Protein AF-A0A924SXF2-F1 (afdb_monomer_lite)

Sequence (143 aa):
MLSDTEIEDRSFCINLARDFYPLWINENKQLDKKNHEKAVRLSLQKEAFLKLRNSIEQEFFSDEENWPLNIYAPYIRQIGVLEKDIKISQKVAKVICIELRNNLNSEENYRNAINRIQPLFTSKDMKEFFLIVSREFYHFWAG

Radius of gyration: 25.74 Å; chains: 1; bounding box: 75×26×66 Å

pLDDT: mean 89.51, std 6.7, range [53.31, 96.31]

Structure (mmCIF, N/CA/C/O backbone):
data_AF-A0A924SXF2-F1
#
_entry.id   AF-A0A924SXF2-F1
#
loop_
_atom_site.group_PDB
_atom_site.id
_atom_site.type_symbol
_atom_site.label_atom_id
_atom_site.label_alt_id
_atom_site.label_comp_id
_atom_site.label_asym_id
_atom_site.label_entity_id
_atom_site.label_seq_id
_atom_site.pdbx_PDB_ins_code
_atom_site.Cartn_x
_atom_site.Cartn_y
_atom_site.Cartn_z
_atom_site.occupancy
_atom_site.B_iso_or_equiv
_atom_site.auth_seq_id
_atom_site.auth_comp_id
_atom_site.auth_asym_id
_atom_site.auth_atom_id
_atom_site.pdbx_PDB_model_num
ATOM 1 N N . MET A 1 1 ? -53.451 -2.117 36.440 1.00 53.31 1 MET A N 1
ATOM 2 C CA . MET A 1 1 ? -52.635 -2.372 37.642 1.00 53.31 1 MET A CA 1
ATOM 3 C C . MET A 1 1 ? -51.591 -3.373 37.184 1.00 53.31 1 MET A C 1
ATOM 5 O O . MET A 1 1 ? -52.002 -4.435 36.739 1.00 53.31 1 MET A O 1
ATOM 9 N N . LEU A 1 2 ? -50.319 -2.977 37.076 1.00 55.50 2 LEU A N 1
ATOM 10 C CA . LEU A 1 2 ? -49.252 -3.910 36.681 1.00 55.50 2 LEU A CA 1
ATOM 11 C C . LEU A 1 2 ? -49.119 -4.964 37.783 1.00 55.50 2 LEU A C 1
ATOM 13 O O . LEU A 1 2 ? -49.280 -4.622 38.955 1.00 55.50 2 LEU A O 1
ATOM 17 N N . SER A 1 3 ? -48.896 -6.218 37.407 1.00 71.81 3 SER A N 1
ATOM 18 C CA . SER A 1 3 ? -48.641 -7.288 38.374 1.00 71.81 3 SER A CA 1
ATOM 19 C C . SER A 1 3 ? -47.318 -7.025 39.103 1.00 71.81 3 SER A C 1
ATOM 21 O O . SER A 1 3 ? -46.396 -6.461 38.515 1.00 71.81 3 SER A O 1
ATOM 23 N N . ASP A 1 4 ? -47.202 -7.416 40.374 1.00 73.25 4 ASP A N 1
ATOM 24 C CA . ASP A 1 4 ? -45.981 -7.180 41.167 1.00 73.25 4 ASP A CA 1
ATOM 25 C C . ASP A 1 4 ? -44.726 -7.780 40.501 1.00 73.25 4 ASP A C 1
ATOM 27 O O . ASP A 1 4 ? -43.655 -7.174 40.518 1.00 73.25 4 ASP A O 1
ATOM 31 N N . THR A 1 5 ? -44.895 -8.893 39.784 1.00 72.31 5 THR A N 1
ATOM 32 C CA . THR A 1 5 ? -43.885 -9.518 38.916 1.00 72.31 5 THR A CA 1
ATOM 33 C C . THR A 1 5 ? -43.370 -8.596 37.806 1.00 72.31 5 THR A C 1
ATOM 35 O O . THR A 1 5 ? -42.168 -8.521 37.577 1.00 72.31 5 THR A O 1
ATOM 38 N N . GLU A 1 6 ? -44.239 -7.825 37.145 1.00 75.44 6 GLU A N 1
ATOM 39 C CA . GLU A 1 6 ? -43.817 -6.878 36.099 1.00 75.44 6 GLU A CA 1
ATOM 40 C C . GLU A 1 6 ? -43.063 -5.671 36.681 1.00 75.44 6 GLU A C 1
ATOM 42 O O . GLU A 1 6 ? -42.231 -5.059 36.004 1.00 75.44 6 GLU A O 1
ATOM 47 N N . ILE A 1 7 ? -43.350 -5.304 37.934 1.00 78.62 7 ILE A N 1
ATOM 48 C CA . ILE A 1 7 ? -42.679 -4.204 38.639 1.00 78.62 7 ILE A CA 1
ATOM 49 C C . ILE A 1 7 ? -41.267 -4.627 39.073 1.00 78.62 7 ILE A C 1
ATOM 51 O O . ILE A 1 7 ? -40.322 -3.839 38.927 1.00 78.62 7 ILE A O 1
ATOM 55 N N . GLU A 1 8 ? -41.105 -5.860 39.558 1.00 81.19 8 GLU A N 1
ATOM 56 C CA . GLU A 1 8 ? -39.801 -6.441 39.894 1.00 81.19 8 GLU A CA 1
ATOM 57 C C . GLU A 1 8 ? -38.919 -6.628 38.656 1.00 81.19 8 GLU A C 1
ATOM 59 O O . GLU A 1 8 ? -37.789 -6.132 38.645 1.00 81.19 8 GLU A O 1
ATOM 64 N N . ASP A 1 9 ? -39.445 -7.220 37.579 1.00 83.00 9 ASP A N 1
ATOM 65 C CA . ASP A 1 9 ? -38.705 -7.415 36.323 1.00 83.00 9 ASP A CA 1
ATOM 66 C C . ASP A 1 9 ? -38.235 -6.082 35.727 1.00 83.00 9 ASP A C 1
ATOM 68 O O . ASP A 1 9 ? -37.088 -5.929 35.290 1.00 83.00 9 ASP A O 1
ATOM 72 N N . ARG A 1 10 ? -39.098 -5.061 35.762 1.00 84.81 10 ARG A N 1
ATOM 73 C CA . ARG A 1 10 ? -38.738 -3.710 35.320 1.00 84.81 10 ARG A CA 1
ATOM 74 C C . ARG A 1 10 ? -37.617 -3.117 36.170 1.00 84.81 10 ARG A C 1
ATOM 76 O O . ARG A 1 10 ? -36.709 -2.488 35.626 1.00 84.81 10 ARG A O 1
ATOM 83 N N . SER A 1 11 ? -37.677 -3.293 37.487 1.00 89.56 11 SER A N 1
ATOM 84 C CA . SER A 1 11 ? -36.668 -2.767 38.412 1.00 89.56 11 SER A CA 1
ATOM 85 C C . SER A 1 11 ? -35.322 -3.470 38.228 1.00 89.56 11 SER A C 1
ATOM 87 O O . SER A 1 11 ? -34.286 -2.804 38.182 1.00 89.56 11 SER A O 1
ATOM 89 N N . PHE A 1 12 ? -35.336 -4.789 38.023 1.00 92.06 12 PHE A N 1
ATOM 90 C CA . PHE A 1 12 ? -34.156 -5.578 37.683 1.00 92.06 12 PHE A CA 1
ATOM 91 C C . PHE A 1 12 ? -33.500 -5.089 36.384 1.00 92.06 12 PHE A C 1
ATOM 93 O O . PHE A 1 12 ? -32.315 -4.757 36.382 1.00 92.06 12 PHE A O 1
ATOM 100 N N . CYS A 1 13 ? -34.272 -4.950 35.302 1.00 90.25 13 CYS A N 1
ATOM 101 C CA . CYS A 1 13 ? -33.764 -4.472 34.013 1.00 90.25 13 CYS A CA 1
ATOM 102 C C . CYS A 1 13 ? -33.160 -3.059 34.094 1.00 90.25 13 CYS A C 1
ATOM 104 O O . CYS A 1 13 ? -32.129 -2.791 33.475 1.00 90.25 13 CYS A O 1
ATOM 106 N N . ILE A 1 14 ? -33.770 -2.150 34.865 1.00 92.00 14 ILE A N 1
ATOM 107 C CA . ILE A 1 14 ? -33.249 -0.786 35.060 1.00 92.00 14 ILE A CA 1
ATOM 108 C C . ILE A 1 14 ? -31.913 -0.806 35.809 1.00 92.00 14 ILE A C 1
ATOM 110 O O . ILE A 1 14 ? -30.994 -0.076 35.429 1.00 92.00 14 ILE A O 1
ATOM 114 N N . ASN A 1 15 ? -31.794 -1.624 36.856 1.00 93.88 15 ASN A N 1
ATOM 115 C CA . ASN A 1 15 ? -30.554 -1.743 37.623 1.00 93.88 15 ASN A CA 1
ATOM 116 C C . ASN A 1 15 ? -29.446 -2.382 36.781 1.00 93.88 15 ASN A C 1
ATOM 118 O O . ASN A 1 15 ? -28.354 -1.830 36.695 1.00 93.88 15 ASN A O 1
ATOM 122 N N . LEU A 1 16 ? -29.766 -3.445 36.039 1.00 92.50 16 LEU A N 1
ATOM 123 C CA . LEU A 1 16 ? -28.836 -4.079 35.108 1.00 92.50 16 LEU A CA 1
ATOM 124 C C . LEU A 1 16 ? -28.313 -3.089 34.054 1.00 92.50 16 LEU A C 1
ATOM 126 O O . LEU A 1 16 ? -27.112 -3.028 33.797 1.00 92.50 16 LEU A O 1
ATOM 130 N N . ALA A 1 17 ? -29.195 -2.275 33.465 1.00 90.94 17 ALA A N 1
ATOM 131 C CA . ALA A 1 17 ? -28.795 -1.254 32.499 1.00 90.94 17 ALA A CA 1
ATOM 132 C C . ALA A 1 17 ? -27.910 -0.167 33.133 1.00 90.94 17 ALA A C 1
ATOM 134 O O . ALA A 1 17 ? -26.945 0.279 32.510 1.00 90.94 17 ALA A O 1
ATOM 135 N N . ARG A 1 18 ? -28.213 0.250 34.369 1.00 92.94 18 ARG A N 1
ATOM 136 C CA . ARG A 1 18 ? -27.402 1.221 35.121 1.00 92.94 18 ARG A CA 1
ATOM 137 C C . ARG A 1 18 ? -26.004 0.705 35.428 1.00 92.94 18 ARG A C 1
ATOM 139 O O . ARG A 1 18 ? -25.060 1.478 35.295 1.00 92.94 18 ARG A O 1
ATOM 146 N N . ASP A 1 19 ? -25.879 -0.565 35.788 1.00 93.44 19 ASP A N 1
ATOM 147 C CA . ASP A 1 19 ? -24.594 -1.181 36.122 1.00 93.44 19 ASP A CA 1
ATOM 148 C C . ASP A 1 19 ? -23.758 -1.455 34.863 1.00 93.44 19 ASP A C 1
ATOM 150 O O . ASP A 1 19 ? -22.538 -1.286 34.863 1.00 93.44 19 ASP A O 1
ATOM 154 N N . PHE A 1 20 ? -24.413 -1.811 33.754 1.00 93.12 20 PHE A N 1
ATOM 155 C CA . PHE A 1 20 ? -23.748 -2.088 32.481 1.00 93.12 20 PHE A CA 1
ATOM 156 C C . PHE A 1 20 ? -23.301 -0.820 31.735 1.00 93.12 20 PHE A C 1
ATOM 158 O O . PHE A 1 20 ? -22.233 -0.800 31.117 1.00 93.12 20 PHE A O 1
ATOM 165 N N . TYR A 1 21 ? -24.092 0.256 31.781 1.00 92.56 21 TYR A N 1
ATOM 166 C CA . TYR A 1 21 ? -23.849 1.467 30.990 1.00 92.56 21 TYR A CA 1
ATOM 167 C C . TYR A 1 21 ? -22.442 2.086 31.180 1.00 92.56 21 TYR A C 1
ATOM 169 O O . TYR A 1 21 ? -21.818 2.425 30.170 1.00 92.56 21 TYR A O 1
ATOM 177 N N . PRO A 1 22 ? -21.881 2.199 32.405 1.00 92.81 22 PRO A N 1
ATOM 178 C CA . PRO A 1 22 ? -20.513 2.675 32.627 1.00 92.81 22 PRO A CA 1
ATOM 179 C C . PRO A 1 22 ? -19.426 1.825 31.953 1.00 92.81 22 PRO A C 1
ATOM 181 O O . PRO A 1 22 ? -18.428 2.375 31.480 1.00 92.81 22 PRO A O 1
ATOM 184 N N . LEU A 1 23 ? -19.608 0.502 31.885 1.00 93.00 23 LEU A N 1
ATOM 185 C CA . LEU A 1 23 ? -18.672 -0.398 31.205 1.00 93.00 23 LEU A CA 1
ATOM 186 C C . LEU A 1 23 ? -18.731 -0.166 29.694 1.00 93.00 23 LEU A C 1
ATOM 188 O O . LEU A 1 23 ? -17.708 0.121 29.070 1.00 93.00 23 LEU A O 1
ATOM 192 N N . TRP A 1 24 ? -19.944 -0.161 29.138 1.00 92.62 24 TRP A N 1
ATOM 193 C CA . TRP A 1 24 ? -20.172 0.084 27.717 1.00 92.62 24 TRP A CA 1
ATOM 194 C C . TRP A 1 24 ? -19.628 1.446 27.264 1.00 92.62 24 TRP A C 1
ATOM 196 O O . TRP A 1 24 ? -18.917 1.530 26.261 1.00 92.62 24 TRP A O 1
ATOM 206 N N . ILE A 1 25 ? -19.892 2.529 28.005 1.00 92.62 25 ILE A N 1
ATOM 207 C CA . ILE A 1 25 ? -19.401 3.862 27.623 1.00 92.62 25 ILE A CA 1
ATOM 208 C C . ILE A 1 25 ? -17.872 3.953 27.706 1.00 92.62 25 ILE A C 1
ATOM 210 O O . ILE A 1 25 ? -17.254 4.635 26.888 1.00 92.62 25 ILE A O 1
ATOM 214 N N . ASN A 1 26 ? -17.244 3.283 28.676 1.00 91.44 26 ASN A N 1
ATOM 215 C CA . ASN A 1 26 ? -15.791 3.296 28.816 1.00 91.44 26 ASN A CA 1
ATOM 216 C C . ASN A 1 26 ? -15.111 2.550 27.660 1.00 91.44 26 ASN A C 1
ATOM 218 O O . ASN A 1 26 ? -14.148 3.060 27.087 1.00 91.44 26 ASN A O 1
ATOM 222 N N . GLU A 1 27 ? -15.634 1.386 27.275 1.00 88.62 27 GLU A N 1
ATOM 223 C CA . GLU A 1 27 ? -15.135 0.627 26.125 1.00 88.62 27 GLU A CA 1
ATOM 224 C C . GLU A 1 27 ? -15.273 1.413 24.818 1.00 88.62 27 GLU A C 1
ATOM 226 O O . GLU A 1 27 ? -14.302 1.531 24.067 1.00 88.62 27 GLU A O 1
ATOM 231 N N . ASN A 1 28 ? -16.432 2.036 24.578 1.00 89.50 28 ASN A N 1
ATOM 232 C CA . ASN A 1 28 ? -16.642 2.856 23.383 1.00 89.50 28 ASN A CA 1
ATOM 233 C C . ASN A 1 28 ? -15.715 4.078 23.353 1.00 89.50 28 ASN A C 1
ATOM 235 O O . ASN A 1 28 ? -15.088 4.337 22.332 1.00 89.50 28 ASN A O 1
ATOM 239 N N . LYS A 1 29 ? -15.515 4.772 24.482 1.00 91.69 29 LYS A N 1
ATOM 240 C CA . LYS A 1 29 ? -14.549 5.885 24.566 1.00 91.69 29 LYS A CA 1
ATOM 241 C C . LYS A 1 29 ? -13.117 5.446 24.254 1.00 91.69 29 LYS A C 1
ATOM 243 O O . LYS A 1 29 ? -12.361 6.203 23.642 1.00 91.69 29 LYS A O 1
ATOM 248 N N . GLN A 1 30 ? -12.718 4.250 24.687 1.00 88.31 30 GLN A N 1
ATOM 249 C CA . GLN A 1 30 ? -11.403 3.698 24.358 1.00 88.31 30 GLN A CA 1
ATOM 250 C C . GLN A 1 30 ? -11.291 3.345 22.872 1.00 88.31 30 GLN A C 1
ATOM 252 O O . GLN A 1 30 ? -10.255 3.621 22.262 1.00 88.31 30 GLN A O 1
ATOM 257 N N . LEU A 1 31 ? -12.341 2.771 22.280 1.00 87.50 31 LEU A N 1
ATOM 258 C CA . LEU A 1 31 ? -12.412 2.533 20.838 1.00 87.50 31 LEU A CA 1
ATOM 259 C C . LEU A 1 31 ? -12.321 3.841 20.049 1.00 87.50 31 LEU A C 1
ATOM 261 O O . LEU A 1 31 ? -11.530 3.924 19.113 1.00 87.50 31 LEU A O 1
ATOM 265 N N . ASP A 1 32 ? -13.061 4.870 20.455 1.00 90.19 32 ASP A N 1
ATOM 266 C CA . ASP A 1 32 ? -13.059 6.183 19.809 1.00 90.19 32 ASP A CA 1
ATOM 267 C C . ASP A 1 32 ? -11.677 6.830 19.860 1.00 90.19 32 ASP A C 1
ATOM 269 O O . ASP A 1 32 ? -11.182 7.306 18.837 1.00 90.19 32 ASP A O 1
ATOM 273 N N . LYS A 1 33 ? -11.000 6.778 21.016 1.00 91.06 33 LYS A N 1
ATOM 274 C CA . LYS A 1 33 ? -9.607 7.232 21.137 1.00 91.06 33 LYS A CA 1
ATOM 275 C C . LYS A 1 33 ? -8.682 6.487 20.177 1.00 91.06 33 LYS A C 1
ATOM 277 O O . LYS A 1 33 ? -7.974 7.130 19.407 1.00 91.06 33 LYS A O 1
ATOM 282 N N . LYS A 1 34 ? -8.729 5.151 20.160 1.00 89.81 34 LYS A N 1
ATOM 283 C CA . LYS A 1 34 ? -7.909 4.331 19.248 1.00 89.81 34 LYS A CA 1
ATOM 284 C C . LYS A 1 34 ? -8.197 4.643 17.777 1.00 89.81 34 LYS A C 1
ATOM 286 O O . LYS A 1 34 ? -7.274 4.718 16.966 1.00 89.81 34 LYS A O 1
ATOM 291 N N . ASN A 1 35 ? -9.465 4.840 17.422 1.00 89.50 35 ASN A N 1
ATOM 292 C CA . ASN A 1 35 ? -9.887 5.205 16.071 1.00 89.50 35 ASN A CA 1
ATOM 293 C C . ASN A 1 35 ? -9.369 6.590 15.676 1.00 89.50 35 ASN A C 1
ATOM 295 O O . ASN A 1 35 ? -8.865 6.757 14.565 1.00 89.50 35 ASN A O 1
ATOM 299 N N . HIS A 1 36 ? -9.436 7.559 16.589 1.00 88.94 36 HIS A N 1
ATOM 300 C CA . HIS A 1 36 ? -8.913 8.901 16.375 1.00 88.94 36 HIS A CA 1
ATOM 301 C C . HIS A 1 36 ? -7.390 8.893 16.197 1.00 88.94 36 HIS A C 1
ATOM 303 O O . HIS A 1 36 ? -6.887 9.422 15.209 1.00 88.94 36 HIS A O 1
ATOM 309 N N . GLU A 1 37 ? -6.654 8.215 17.079 1.00 90.25 37 GLU A N 1
ATOM 310 C CA . GLU A 1 37 ? -5.198 8.050 16.968 1.00 90.25 37 GLU A CA 1
ATOM 311 C C . GLU A 1 37 ? -4.803 7.382 15.645 1.00 90.25 37 GLU A C 1
ATOM 313 O O . GLU A 1 37 ? -3.883 7.831 14.958 1.00 90.25 37 GLU A O 1
ATOM 318 N N . LYS A 1 38 ? -5.537 6.340 15.235 1.00 88.38 38 LYS A N 1
ATOM 319 C CA . LYS A 1 38 ? -5.336 5.678 13.941 1.00 88.38 38 LYS A CA 1
ATOM 320 C C . LYS A 1 38 ? -5.593 6.627 12.769 1.00 88.38 38 LYS A C 1
ATOM 322 O O . LYS A 1 38 ? -4.830 6.601 11.803 1.00 88.38 38 LYS A O 1
ATOM 327 N N . ALA A 1 39 ? -6.638 7.451 12.837 1.00 86.44 39 ALA A N 1
ATOM 328 C CA . ALA A 1 39 ? -6.961 8.428 11.801 1.00 86.44 39 ALA A CA 1
ATOM 329 C C . ALA A 1 39 ? -5.871 9.504 11.676 1.00 86.44 39 ALA A C 1
ATOM 331 O O . ALA A 1 39 ? -5.421 9.775 10.563 1.00 86.44 39 ALA A O 1
ATOM 332 N N . VAL A 1 40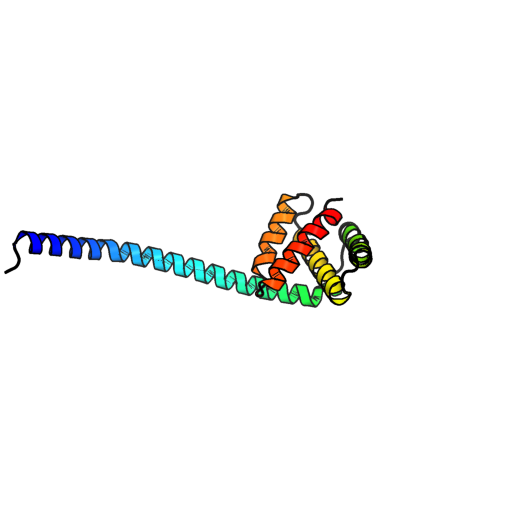 ? -5.391 10.038 12.804 1.00 91.06 40 VAL A N 1
ATOM 333 C CA . VAL A 1 40 ? -4.282 11.007 12.851 1.00 91.06 40 VAL A CA 1
ATOM 334 C C . VAL A 1 40 ? -2.990 10.389 12.316 1.00 91.06 40 VAL A C 1
ATOM 336 O O . VAL A 1 40 ? -2.284 10.994 11.512 1.00 91.06 40 VAL A O 1
ATOM 339 N N . ARG A 1 41 ? -2.678 9.143 12.689 1.00 88.94 41 ARG A N 1
ATOM 340 C CA . ARG A 1 41 ? -1.501 8.451 12.147 1.00 88.94 41 ARG A CA 1
ATOM 341 C C . ARG A 1 41 ? -1.599 8.289 10.632 1.00 88.94 41 ARG A C 1
ATOM 343 O O . ARG A 1 41 ? -0.621 8.524 9.926 1.00 88.94 41 ARG A O 1
ATOM 350 N N . LEU A 1 42 ? -2.770 7.904 10.127 1.00 88.69 42 LEU A N 1
ATOM 351 C CA . LEU A 1 42 ? -2.993 7.730 8.695 1.00 88.69 42 LEU A CA 1
ATOM 352 C C . LEU A 1 42 ? -2.890 9.059 7.934 1.00 88.69 42 LEU A C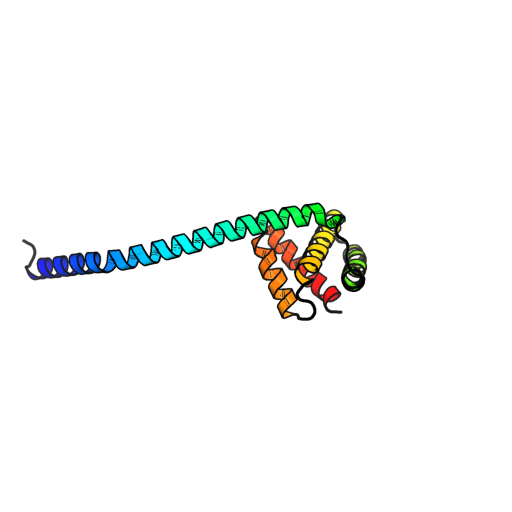 1
ATOM 354 O O . LEU A 1 42 ? -2.350 9.067 6.831 1.00 88.69 42 LEU A O 1
ATOM 358 N N . SER A 1 43 ? -3.376 10.173 8.491 1.00 88.44 43 SER A N 1
ATOM 359 C CA . SER A 1 43 ? -3.248 11.485 7.844 1.00 88.44 43 SER A CA 1
ATOM 360 C C . SER A 1 43 ? -1.787 11.919 7.738 1.00 88.44 43 SER A C 1
ATOM 362 O O . SER A 1 43 ? -1.354 12.297 6.653 1.00 88.44 43 SER A O 1
ATOM 364 N N . LEU A 1 44 ? -0.999 11.750 8.804 1.00 90.12 44 LEU A N 1
ATOM 365 C CA . LEU A 1 44 ? 0.443 12.029 8.785 1.00 90.12 44 LEU A CA 1
ATOM 366 C C . LEU A 1 44 ? 1.182 11.157 7.757 1.00 90.12 44 LEU A C 1
ATOM 368 O O . LEU A 1 44 ? 2.008 11.652 6.991 1.00 90.12 44 LEU A O 1
ATOM 372 N N . GLN A 1 45 ? 0.852 9.863 7.691 1.00 90.12 45 GLN A N 1
ATOM 373 C CA . GLN A 1 45 ? 1.419 8.953 6.690 1.00 90.12 45 GLN A CA 1
ATOM 374 C C . GLN A 1 45 ? 1.043 9.363 5.262 1.00 90.12 45 GLN A C 1
ATOM 376 O O . GLN A 1 45 ? 1.886 9.313 4.370 1.00 90.12 45 GLN A O 1
ATOM 381 N N . LYS A 1 46 ? -0.199 9.809 5.035 1.00 90.56 46 LYS A N 1
ATOM 382 C CA . LYS A 1 46 ? -0.637 10.322 3.730 1.00 90.56 46 LYS A CA 1
ATOM 383 C C . LYS A 1 46 ? 0.123 11.578 3.328 1.00 90.56 46 LYS A C 1
ATOM 385 O O . LYS A 1 46 ? 0.528 11.684 2.176 1.00 90.56 46 LYS A O 1
ATOM 390 N N . GLU A 1 47 ? 0.340 12.511 4.247 1.00 90.12 47 GLU A N 1
ATOM 391 C CA . GLU A 1 47 ? 1.124 13.717 3.969 1.00 90.12 47 GLU A CA 1
ATOM 392 C C . GLU A 1 47 ? 2.570 13.383 3.597 1.00 90.12 47 GLU A C 1
ATOM 394 O O . GLU A 1 47 ? 3.079 13.891 2.597 1.00 90.12 47 GLU A O 1
ATOM 399 N N . ALA A 1 48 ? 3.219 12.494 4.356 1.00 89.81 48 ALA A N 1
ATOM 400 C CA . ALA A 1 48 ? 4.567 12.022 4.048 1.00 89.81 48 ALA A CA 1
ATOM 401 C C . ALA A 1 48 ? 4.625 11.329 2.676 1.00 89.81 48 ALA A C 1
ATOM 403 O O . ALA A 1 48 ? 5.492 11.636 1.860 1.00 89.81 48 ALA A O 1
ATOM 404 N N . PHE A 1 49 ? 3.650 10.466 2.381 1.00 91.12 49 PHE A N 1
ATOM 405 C CA . PHE A 1 49 ? 3.531 9.788 1.094 1.00 91.12 49 PHE A CA 1
ATOM 406 C C . PHE A 1 49 ? 3.325 10.753 -0.077 1.00 91.12 49 PHE A C 1
ATOM 408 O O . PHE A 1 49 ? 3.933 10.580 -1.129 1.00 91.12 49 PHE A O 1
ATOM 415 N N . LEU A 1 50 ? 2.495 11.787 0.082 1.00 90.69 50 LEU A N 1
ATOM 416 C CA . LEU A 1 50 ? 2.295 12.801 -0.955 1.00 90.69 50 LEU A CA 1
ATOM 417 C C . LEU A 1 50 ? 3.576 13.598 -1.218 1.00 90.69 50 LEU A C 1
ATOM 419 O O . LEU A 1 50 ? 3.898 13.852 -2.378 1.00 90.69 50 LEU A O 1
ATOM 423 N N . LYS A 1 51 ? 4.324 13.952 -0.165 1.00 91.25 51 LYS A N 1
ATOM 424 C CA . LY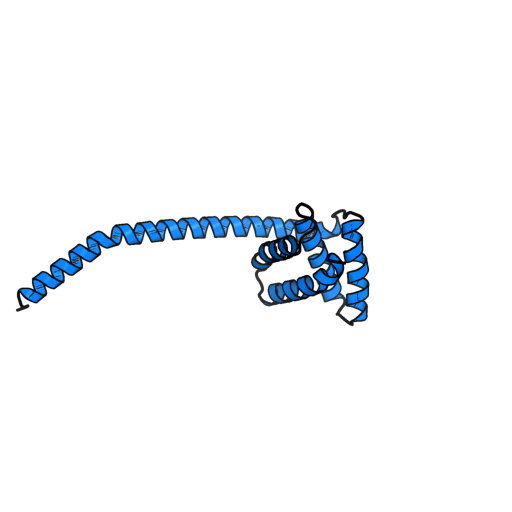S A 1 51 ? 5.634 14.605 -0.304 1.00 91.25 51 LYS A CA 1
ATOM 425 C C . LYS A 1 51 ? 6.605 13.715 -1.076 1.00 91.25 51 LYS A C 1
ATOM 427 O O . LYS A 1 51 ? 7.138 14.166 -2.085 1.00 91.25 51 LYS A O 1
ATOM 432 N N . LEU A 1 52 ? 6.736 12.451 -0.669 1.00 90.12 52 LEU A N 1
ATOM 433 C CA . LEU A 1 52 ? 7.585 11.466 -1.341 1.00 90.12 52 LEU A CA 1
ATOM 434 C C . LEU A 1 52 ? 7.202 11.293 -2.813 1.00 90.12 52 LEU A C 1
ATOM 436 O O . LEU A 1 52 ? 8.044 11.351 -3.701 1.00 90.12 52 LEU A O 1
ATOM 440 N N . ARG A 1 53 ? 5.909 11.126 -3.099 1.00 87.88 53 ARG A N 1
ATOM 441 C CA . ARG A 1 53 ? 5.404 10.966 -4.467 1.00 87.88 53 ARG A CA 1
ATOM 442 C C . ARG A 1 53 ? 5.732 12.169 -5.355 1.00 87.88 53 ARG A C 1
ATOM 444 O O . ARG A 1 53 ? 5.915 11.994 -6.559 1.00 87.88 53 ARG A O 1
ATOM 451 N N . ASN A 1 54 ? 5.777 13.373 -4.788 1.00 89.75 54 ASN A N 1
ATOM 452 C CA . ASN A 1 54 ? 6.102 14.591 -5.525 1.00 89.75 54 ASN A CA 1
ATOM 453 C C . ASN A 1 54 ? 7.613 14.748 -5.755 1.00 89.75 54 ASN A C 1
ATOM 455 O O . ASN A 1 54 ? 7.996 15.258 -6.805 1.00 89.75 54 ASN A O 1
ATOM 459 N N . SER A 1 55 ? 8.457 14.289 -4.824 1.00 91.94 55 SER A N 1
ATOM 460 C CA . SER A 1 55 ? 9.922 14.317 -4.961 1.00 91.94 55 SER A CA 1
ATOM 461 C C . SER A 1 55 ? 10.512 13.080 -5.645 1.00 91.94 55 SER A C 1
ATOM 463 O O . SER A 1 55 ? 11.700 13.075 -5.942 1.00 91.94 55 SER A O 1
ATOM 465 N N . ILE A 1 56 ? 9.702 12.062 -5.959 1.00 91.62 56 ILE A N 1
ATOM 466 C CA . ILE A 1 56 ? 10.154 10.734 -6.416 1.00 91.62 56 ILE A CA 1
ATOM 467 C C . ILE A 1 56 ? 11.068 10.738 -7.652 1.00 91.62 56 ILE A C 1
ATOM 469 O O . ILE A 1 56 ? 11.846 9.812 -7.858 1.00 91.62 56 ILE A O 1
ATOM 473 N N . GLU A 1 57 ? 10.971 11.761 -8.501 1.00 87.75 57 GLU A N 1
ATOM 474 C CA . GLU A 1 57 ? 11.819 11.890 -9.693 1.00 87.75 57 GLU A CA 1
ATOM 475 C C . GLU A 1 57 ? 13.226 12.411 -9.378 1.00 87.75 57 GLU A C 1
ATOM 477 O O . GLU A 1 57 ? 14.126 12.253 -10.194 1.00 87.75 57 GLU A O 1
ATOM 482 N N . GLN A 1 58 ? 13.410 13.034 -8.214 1.00 89.62 58 GLN A N 1
ATOM 483 C CA . GLN A 1 58 ? 14.680 13.589 -7.739 1.00 89.62 58 GLN A CA 1
ATOM 484 C C . GLN A 1 58 ? 15.422 12.622 -6.805 1.00 89.62 58 GLN A C 1
ATOM 486 O O . GLN A 1 58 ? 16.551 12.897 -6.409 1.00 89.62 58 GLN A O 1
ATOM 491 N N . GLU A 1 59 ? 14.787 11.508 -6.441 1.00 90.75 59 GLU A N 1
ATOM 492 C CA . GLU A 1 59 ? 15.368 10.490 -5.573 1.00 90.75 59 GLU A CA 1
ATOM 493 C C . GLU A 1 59 ? 16.467 9.709 -6.299 1.00 90.75 59 GLU A C 1
ATOM 495 O O . GLU A 1 59 ? 16.323 9.320 -7.461 1.00 90.75 59 GLU A O 1
ATOM 500 N N . PHE A 1 60 ? 17.561 9.443 -5.587 1.00 89.81 60 PHE A N 1
ATOM 501 C CA . PHE A 1 60 ? 18.646 8.595 -6.072 1.00 89.81 60 PHE A CA 1
ATOM 502 C C . PHE A 1 60 ? 18.352 7.143 -5.727 1.00 89.81 60 PHE A C 1
ATOM 504 O O . PHE A 1 60 ? 17.998 6.856 -4.585 1.00 89.81 60 PHE A O 1
ATOM 511 N N . PHE A 1 61 ? 18.517 6.242 -6.691 1.00 90.75 61 PHE A N 1
ATOM 512 C CA . PHE A 1 61 ? 18.327 4.801 -6.529 1.00 90.75 61 PHE A CA 1
ATOM 513 C C . PHE A 1 61 ? 19.668 4.082 -6.664 1.00 90.75 61 PHE A C 1
ATOM 515 O O . PHE A 1 61 ? 20.501 4.501 -7.472 1.00 90.75 61 PHE A O 1
ATOM 522 N N . SER A 1 62 ? 19.882 3.027 -5.876 1.00 90.50 62 SER A N 1
ATOM 523 C CA . SER A 1 62 ? 21.075 2.179 -6.003 1.00 90.50 62 SER A CA 1
ATOM 524 C C . SER A 1 62 ? 21.038 1.355 -7.296 1.00 90.50 62 SER A C 1
ATOM 526 O O . SER A 1 62 ? 20.002 1.260 -7.955 1.00 90.50 62 SER A O 1
ATOM 528 N N . ASP A 1 63 ? 22.153 0.726 -7.668 1.00 88.75 63 ASP A N 1
ATOM 529 C CA . ASP A 1 63 ? 22.198 -0.147 -8.850 1.00 88.75 63 ASP A CA 1
ATOM 530 C C . ASP A 1 63 ? 21.224 -1.333 -8.731 1.00 88.75 63 ASP A C 1
ATOM 532 O O . ASP A 1 63 ? 20.532 -1.666 -9.694 1.00 88.75 63 ASP A O 1
ATOM 536 N N . GLU A 1 64 ? 21.100 -1.906 -7.528 1.00 87.38 64 GLU A N 1
ATOM 537 C CA . GLU A 1 64 ? 20.155 -2.987 -7.208 1.00 87.38 64 GLU A CA 1
ATOM 538 C C . GLU A 1 64 ? 18.694 -2.546 -7.377 1.00 87.38 64 GLU A C 1
ATOM 540 O O . GLU A 1 64 ? 17.870 -3.305 -7.878 1.00 87.38 64 GLU A O 1
ATOM 545 N N . GLU A 1 65 ? 18.365 -1.306 -7.003 1.00 90.44 65 GLU A N 1
ATOM 546 C CA . GLU A 1 65 ? 17.022 -0.740 -7.182 1.00 90.44 65 GLU A CA 1
ATOM 547 C C . GLU A 1 65 ? 16.748 -0.341 -8.635 1.00 90.44 65 GLU A C 1
ATOM 549 O O . GLU A 1 65 ? 15.625 -0.476 -9.124 1.00 90.44 65 GLU A O 1
ATOM 554 N N . ASN A 1 66 ? 17.766 0.155 -9.339 1.00 91.38 66 ASN A N 1
ATOM 555 C CA . ASN A 1 66 ? 17.645 0.572 -10.730 1.00 91.38 66 ASN A CA 1
ATOM 556 C C . ASN A 1 66 ? 17.458 -0.614 -11.673 1.00 91.38 66 ASN A C 1
ATOM 558 O O . ASN A 1 66 ? 16.780 -0.465 -12.688 1.00 91.38 66 ASN A O 1
ATOM 562 N N . TRP A 1 67 ? 18.019 -1.783 -11.358 1.00 91.38 67 TRP A N 1
ATOM 563 C CA . TRP A 1 67 ? 17.881 -2.977 -12.191 1.00 91.38 67 TRP A CA 1
ATOM 564 C C . TRP A 1 67 ? 16.413 -3.344 -12.503 1.00 91.38 67 TRP A C 1
ATOM 566 O O . TRP A 1 67 ? 16.048 -3.316 -13.684 1.00 91.38 67 TRP A O 1
ATOM 576 N N . PRO A 1 68 ? 15.524 -3.586 -11.514 1.00 92.75 68 PRO A N 1
ATOM 577 C CA . PRO A 1 68 ? 14.126 -3.903 -11.796 1.00 92.75 68 PRO A CA 1
ATOM 578 C C . PRO A 1 68 ? 13.376 -2.719 -12.423 1.00 92.75 68 PRO A C 1
ATOM 580 O O . PRO A 1 68 ? 12.538 -2.916 -13.304 1.00 92.75 68 PRO A O 1
ATOM 583 N N . LEU A 1 69 ? 13.691 -1.477 -12.033 1.00 92.94 69 LEU A N 1
ATOM 584 C CA . LEU A 1 69 ? 13.057 -0.272 -12.586 1.00 92.94 69 LEU A CA 1
ATOM 585 C C . LEU A 1 69 ? 13.351 -0.088 -14.084 1.00 92.94 69 LEU A C 1
ATOM 587 O O . LEU A 1 69 ? 12.457 0.280 -14.854 1.00 92.94 69 LEU A O 1
ATOM 591 N N . ASN A 1 70 ? 14.586 -0.369 -14.502 1.00 92.75 70 ASN A N 1
ATOM 592 C CA . ASN A 1 70 ? 15.043 -0.206 -15.879 1.00 92.75 70 ASN A CA 1
ATOM 593 C C . ASN A 1 70 ? 14.507 -1.290 -16.819 1.00 92.75 70 ASN A C 1
ATOM 595 O O . ASN A 1 70 ? 14.344 -1.018 -18.007 1.00 92.75 70 ASN A O 1
ATOM 599 N N . ILE A 1 71 ? 14.203 -2.488 -16.312 1.00 93.44 71 ILE A N 1
ATOM 600 C CA . ILE A 1 71 ? 13.615 -3.580 -17.107 1.00 93.44 71 ILE A CA 1
ATOM 601 C C . ILE A 1 71 ? 12.092 -3.435 -17.193 1.00 93.44 71 ILE A C 1
ATOM 603 O O . ILE A 1 71 ? 11.493 -3.676 -18.244 1.00 93.44 71 ILE A O 1
ATOM 607 N N . TYR A 1 72 ? 11.465 -2.983 -16.107 1.00 94.00 72 TYR A N 1
ATOM 608 C CA . TYR A 1 72 ? 10.017 -2.855 -16.021 1.00 94.00 72 TYR A CA 1
ATOM 609 C C . TYR A 1 72 ? 9.439 -1.879 -17.056 1.00 94.00 72 TYR A C 1
ATOM 611 O O . TYR A 1 72 ? 8.454 -2.180 -17.727 1.00 94.00 72 TYR A O 1
ATOM 619 N N . ALA A 1 73 ? 10.067 -0.714 -17.240 1.00 88.44 73 ALA A N 1
ATOM 620 C CA . ALA A 1 73 ? 9.546 0.327 -18.126 1.00 88.44 73 ALA A CA 1
ATOM 621 C C . ALA A 1 73 ? 9.504 -0.056 -19.628 1.00 88.44 73 ALA A C 1
ATOM 623 O O . ALA A 1 73 ? 8.486 0.197 -20.280 1.00 88.44 73 ALA A O 1
ATOM 624 N N . PRO A 1 74 ? 10.553 -0.668 -20.210 1.00 91.00 74 PRO A N 1
ATOM 625 C CA . PRO A 1 74 ? 10.483 -1.248 -21.549 1.00 91.00 74 PRO A CA 1
ATOM 626 C C . PRO A 1 74 ? 9.406 -2.328 -21.686 1.00 91.00 74 PRO A C 1
ATOM 628 O O . PRO A 1 74 ? 8.690 -2.335 -22.686 1.00 91.00 74 PRO A O 1
ATOM 631 N N . TYR A 1 75 ? 9.256 -3.194 -20.679 1.00 92.56 75 TYR A N 1
ATOM 632 C CA . TYR A 1 75 ? 8.262 -4.267 -20.693 1.00 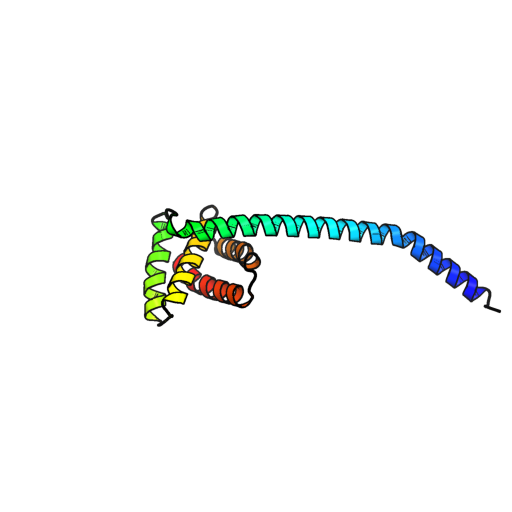92.56 75 TYR A CA 1
ATOM 633 C C . TYR A 1 75 ? 6.831 -3.722 -20.790 1.00 92.56 75 TYR A C 1
ATOM 635 O O . TYR A 1 75 ? 6.092 -4.087 -21.706 1.00 92.56 75 TYR A O 1
ATOM 643 N N . ILE A 1 76 ? 6.457 -2.776 -19.921 1.00 91.38 76 ILE A N 1
ATOM 644 C CA . ILE A 1 76 ? 5.102 -2.195 -19.935 1.00 91.38 76 ILE A CA 1
ATOM 645 C C . ILE A 1 76 ? 4.803 -1.424 -21.227 1.00 91.38 76 ILE A C 1
ATOM 647 O O . ILE A 1 76 ? 3.658 -1.356 -21.674 1.00 91.38 76 ILE A O 1
ATOM 651 N N . ARG A 1 77 ? 5.838 -0.882 -21.877 1.00 90.81 77 ARG A N 1
ATOM 652 C CA . ARG A 1 77 ? 5.707 -0.268 -23.201 1.00 90.81 77 ARG A CA 1
ATOM 653 C C . ARG A 1 77 ? 5.455 -1.312 -24.289 1.00 90.81 77 ARG A C 1
ATOM 655 O O . ARG A 1 77 ? 4.641 -1.072 -25.176 1.00 90.81 77 ARG A O 1
ATOM 662 N N . GLN A 1 78 ? 6.121 -2.463 -24.223 1.00 91.31 78 GLN A N 1
ATOM 663 C CA . GLN A 1 78 ? 5.971 -3.541 -25.202 1.00 91.31 78 GLN A CA 1
ATOM 664 C C . GLN A 1 78 ? 4.569 -4.162 -25.181 1.00 91.31 78 GLN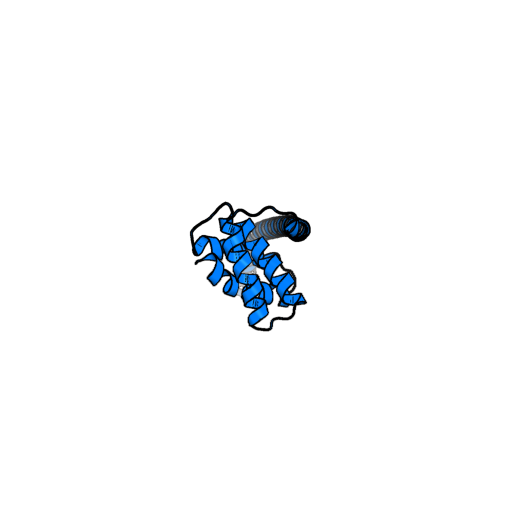 A C 1
ATOM 666 O O . GLN A 1 78 ? 4.022 -4.464 -26.239 1.00 91.31 78 GLN A O 1
ATOM 671 N N . ILE A 1 79 ? 3.965 -4.312 -24.001 1.00 89.19 79 ILE A N 1
ATOM 672 C CA . ILE A 1 79 ? 2.603 -4.854 -23.852 1.00 89.19 79 ILE A CA 1
ATOM 673 C C . ILE A 1 79 ? 1.499 -3.854 -24.257 1.00 89.19 79 ILE A C 1
ATOM 675 O O . ILE A 1 79 ? 0.316 -4.171 -24.161 1.00 89.19 79 ILE A O 1
ATOM 679 N N . GLY A 1 80 ? 1.865 -2.654 -24.725 1.00 87.50 80 GLY A N 1
ATOM 680 C CA . GLY A 1 80 ? 0.929 -1.681 -25.292 1.00 87.50 80 GLY A CA 1
ATOM 681 C C . GLY A 1 80 ? 0.186 -0.818 -24.269 1.00 87.50 80 GLY A C 1
ATOM 682 O O . GLY A 1 80 ? -0.873 -0.277 -24.590 1.00 87.50 80 GLY A O 1
ATOM 683 N N . VAL A 1 81 ? 0.711 -0.664 -23.047 1.00 87.88 81 VAL A N 1
ATOM 684 C CA . VAL A 1 81 ? 0.132 0.250 -22.047 1.00 87.88 81 VAL A CA 1
ATOM 685 C C . VAL A 1 81 ? 0.253 1.700 -22.530 1.00 87.88 81 VAL A C 1
ATOM 687 O O . VAL A 1 81 ? 1.236 2.096 -23.157 1.00 87.88 81 VAL A O 1
ATOM 690 N N . LEU A 1 82 ? -0.754 2.522 -22.228 1.00 87.81 82 LEU A N 1
ATOM 691 C CA . LEU A 1 82 ? -0.749 3.942 -22.576 1.00 87.81 82 LEU A CA 1
ATOM 692 C C . LEU A 1 82 ? 0.396 4.676 -21.864 1.00 87.81 82 LEU A C 1
ATOM 694 O O . LEU A 1 82 ? 0.617 4.492 -20.671 1.00 87.81 82 LEU A O 1
ATOM 698 N N . GLU A 1 83 ? 1.058 5.605 -22.554 1.00 86.88 83 GLU A N 1
ATOM 699 C CA . GLU A 1 83 ? 2.210 6.352 -22.013 1.00 86.88 83 GLU A CA 1
ATOM 700 C C . GLU A 1 83 ? 1.898 7.088 -20.692 1.00 86.88 83 GLU A C 1
ATOM 702 O O . GLU A 1 83 ? 2.750 7.200 -19.809 1.00 86.88 83 GLU A O 1
ATOM 707 N N . LYS A 1 84 ? 0.655 7.559 -20.515 1.00 87.69 84 LYS A N 1
ATOM 708 C CA . LYS A 1 84 ? 0.203 8.160 -19.249 1.00 87.69 84 LYS A CA 1
ATOM 709 C C . LYS A 1 84 ? 0.259 7.161 -18.084 1.00 87.69 84 LYS A C 1
ATOM 711 O O . LYS A 1 84 ? 0.662 7.537 -16.988 1.00 87.69 84 LYS A O 1
ATOM 716 N N . ASP A 1 85 ? -0.104 5.908 -18.337 1.00 88.62 85 ASP A N 1
ATOM 717 C CA . ASP A 1 85 ? -0.209 4.856 -17.332 1.00 88.62 85 ASP A CA 1
ATOM 718 C C . ASP A 1 85 ? 1.179 4.264 -17.067 1.00 88.62 85 ASP A C 1
ATOM 720 O O . ASP A 1 85 ? 1.515 4.029 -15.913 1.00 88.62 85 ASP A O 1
ATOM 724 N N . ILE A 1 86 ? 2.045 4.189 -18.088 1.00 91.31 86 ILE A N 1
ATOM 725 C CA . ILE A 1 86 ? 3.476 3.857 -17.952 1.00 91.31 86 ILE A CA 1
ATOM 726 C C . ILE A 1 86 ? 4.156 4.770 -16.927 1.00 91.31 86 ILE A C 1
ATOM 728 O O . ILE A 1 86 ? 4.802 4.289 -15.995 1.00 91.31 86 ILE A O 1
ATOM 732 N N . LYS A 1 87 ? 3.968 6.090 -17.043 1.00 90.94 87 LYS A N 1
ATOM 733 C CA . LYS A 1 87 ? 4.561 7.059 -16.104 1.00 90.94 87 LYS A CA 1
ATOM 734 C C . LYS A 1 87 ? 4.048 6.882 -14.677 1.00 90.94 87 LYS A C 1
ATOM 736 O O . LYS A 1 87 ? 4.805 7.050 -13.721 1.00 90.94 87 LYS A O 1
ATOM 741 N N . ILE A 1 88 ? 2.765 6.560 -14.508 1.00 91.06 88 ILE A N 1
ATOM 742 C CA . ILE A 1 88 ? 2.191 6.306 -13.179 1.00 91.06 88 ILE A CA 1
ATOM 743 C C . ILE A 1 88 ? 2.749 4.992 -12.619 1.00 91.06 88 ILE A C 1
ATOM 745 O O . ILE A 1 88 ? 3.155 4.965 -11.458 1.00 91.06 88 ILE A O 1
ATOM 749 N N . SER A 1 89 ? 2.848 3.945 -13.439 1.00 93.38 89 SER A N 1
ATOM 750 C CA . SER A 1 89 ? 3.429 2.653 -13.070 1.00 93.38 89 SER A CA 1
ATOM 751 C C . SER A 1 89 ? 4.884 2.779 -12.628 1.00 93.38 89 SER A C 1
ATOM 753 O O . SER A 1 89 ? 5.250 2.246 -11.584 1.00 93.38 89 SER A O 1
ATOM 755 N N . GLN A 1 90 ? 5.702 3.546 -13.354 1.00 93.31 90 GLN A N 1
ATOM 756 C CA . GLN A 1 90 ? 7.087 3.830 -12.966 1.00 93.31 90 GLN A CA 1
ATOM 757 C C . GLN A 1 90 ? 7.168 4.543 -11.613 1.00 93.31 90 GLN A C 1
ATOM 759 O O . GLN A 1 90 ? 7.974 4.170 -10.764 1.00 93.31 90 GLN A O 1
ATOM 764 N N . LYS A 1 91 ? 6.310 5.542 -11.373 1.00 93.38 91 LYS A N 1
ATOM 765 C CA . LYS A 1 91 ? 6.254 6.236 -10.077 1.00 93.38 91 LYS A CA 1
ATOM 766 C C . LYS A 1 91 ? 5.866 5.299 -8.940 1.00 93.38 91 LYS A C 1
ATOM 768 O O . LYS A 1 91 ? 6.449 5.381 -7.865 1.00 93.38 91 LYS A O 1
ATOM 773 N N . VAL A 1 92 ? 4.898 4.413 -9.167 1.00 94.31 92 VAL A N 1
ATOM 774 C CA . VAL A 1 92 ? 4.503 3.400 -8.180 1.00 94.31 92 VAL A CA 1
ATOM 775 C C . VAL A 1 92 ? 5.662 2.447 -7.887 1.00 94.31 92 VAL A C 1
ATOM 777 O O . VAL A 1 92 ? 5.966 2.227 -6.718 1.00 94.31 92 VAL A O 1
ATOM 780 N N . ALA A 1 93 ? 6.342 1.940 -8.915 1.00 95.19 93 ALA A N 1
ATOM 781 C CA . ALA A 1 93 ? 7.496 1.058 -8.755 1.00 95.19 93 ALA A CA 1
ATOM 782 C C . ALA A 1 93 ? 8.619 1.725 -7.940 1.00 95.19 93 ALA A C 1
ATOM 784 O O . ALA A 1 93 ? 9.109 1.148 -6.973 1.00 95.19 93 ALA A O 1
ATOM 785 N N . LYS A 1 94 ? 8.944 2.990 -8.244 1.00 95.19 94 LYS A N 1
ATOM 786 C CA . LYS A 1 94 ? 9.914 3.788 -7.476 1.00 95.19 94 LYS A CA 1
ATOM 787 C C . LYS A 1 94 ? 9.527 3.932 -6.001 1.00 95.19 94 LYS A C 1
ATOM 789 O O . LYS A 1 94 ? 10.366 3.752 -5.125 1.00 95.19 94 LYS A O 1
ATOM 794 N N . VAL A 1 95 ? 8.258 4.233 -5.713 1.00 94.44 95 VAL A N 1
ATOM 795 C CA . VAL A 1 95 ? 7.753 4.316 -4.330 1.00 94.44 95 VAL A CA 1
ATOM 796 C C . VAL A 1 95 ? 7.917 2.980 -3.603 1.00 94.44 95 VAL A C 1
ATOM 798 O O . VAL A 1 95 ? 8.321 2.969 -2.443 1.00 94.44 95 VAL A O 1
ATOM 801 N N . ILE A 1 96 ? 7.626 1.861 -4.274 1.00 94.00 96 ILE A N 1
ATOM 802 C CA . ILE A 1 96 ? 7.798 0.520 -3.704 1.00 94.00 96 ILE A CA 1
ATOM 803 C C . ILE A 1 96 ? 9.273 0.266 -3.364 1.00 94.00 96 ILE A C 1
ATOM 805 O O . ILE A 1 96 ? 9.552 -0.183 -2.256 1.00 94.00 96 ILE A O 1
ATOM 809 N N . CYS A 1 97 ? 10.213 0.609 -4.254 1.00 93.38 97 CYS A N 1
ATOM 810 C CA . CYS A 1 97 ? 11.651 0.497 -3.976 1.00 93.38 97 CYS A CA 1
ATOM 811 C C . CYS A 1 97 ? 12.053 1.285 -2.721 1.00 93.38 97 CYS A C 1
ATOM 813 O O . CYS A 1 97 ? 12.672 0.723 -1.821 1.00 93.38 97 CYS A O 1
ATOM 815 N N . ILE A 1 98 ? 11.618 2.546 -2.599 1.00 92.62 98 ILE A N 1
ATOM 816 C CA . ILE A 1 98 ? 11.936 3.379 -1.428 1.00 92.62 98 ILE A CA 1
ATOM 817 C C . ILE A 1 98 ? 11.407 2.766 -0.130 1.00 92.62 98 ILE A C 1
ATOM 819 O O . ILE A 1 98 ? 12.125 2.722 0.867 1.00 92.62 98 ILE A O 1
ATOM 823 N N . GLU A 1 99 ? 10.178 2.252 -0.137 1.00 90.88 99 GLU A N 1
ATOM 824 C CA . GLU A 1 99 ? 9.586 1.598 1.037 1.00 90.88 99 GLU A CA 1
ATOM 825 C C . GLU A 1 99 ? 10.269 0.275 1.420 1.00 90.88 99 GLU A C 1
ATOM 827 O O . GLU A 1 99 ? 10.126 -0.199 2.553 1.00 90.88 99 GLU A O 1
ATOM 832 N N . LEU A 1 100 ? 11.029 -0.317 0.496 1.00 91.19 100 LEU A N 1
ATOM 833 C CA . LEU A 1 100 ? 11.771 -1.558 0.701 1.00 91.19 100 LEU A CA 1
ATOM 834 C C . LEU A 1 100 ? 13.247 -1.351 1.057 1.00 91.19 100 LEU A C 1
ATOM 836 O O . LEU A 1 100 ? 13.852 -2.295 1.560 1.00 91.19 100 LEU A O 1
ATOM 840 N N . ARG A 1 101 ? 13.806 -0.140 0.909 1.00 88.00 101 ARG A N 1
ATOM 841 C CA . ARG A 1 101 ? 15.224 0.181 1.196 1.00 88.00 101 ARG A CA 1
ATOM 842 C C . ARG A 1 101 ? 15.748 -0.360 2.518 1.00 88.00 101 ARG A C 1
ATOM 844 O O . ARG A 1 101 ? 16.875 -0.828 2.599 1.00 88.00 101 ARG A O 1
ATOM 851 N N . ASN A 1 102 ? 14.922 -0.292 3.558 1.00 77.69 102 ASN A N 1
ATOM 852 C CA . ASN A 1 102 ? 15.315 -0.686 4.910 1.00 77.69 102 ASN A CA 1
ATOM 853 C C . ASN A 1 102 ? 15.021 -2.161 5.231 1.00 77.69 102 ASN A C 1
ATOM 855 O O . ASN A 1 102 ? 15.351 -2.614 6.320 1.00 77.69 102 ASN A O 1
ATOM 859 N N . ASN A 1 103 ? 14.361 -2.896 4.331 1.00 75.00 103 ASN A N 1
ATOM 860 C CA . ASN A 1 103 ? 13.897 -4.270 4.550 1.00 75.00 103 ASN A CA 1
ATOM 861 C C . ASN A 1 103 ? 14.025 -5.099 3.264 1.00 75.00 103 ASN A C 1
ATOM 863 O O . ASN A 1 103 ? 13.049 -5.674 2.769 1.00 75.00 103 ASN A O 1
ATOM 867 N N . LEU A 1 104 ? 15.232 -5.138 2.708 1.00 68.19 104 LEU A N 1
ATOM 868 C CA . LEU A 1 104 ? 15.523 -5.907 1.504 1.00 68.19 104 LEU A CA 1
ATOM 869 C C . LEU A 1 104 ? 15.382 -7.416 1.792 1.00 68.19 104 LEU A C 1
ATOM 871 O O . LEU A 1 104 ? 15.627 -7.871 2.909 1.00 68.19 104 LEU A O 1
ATOM 875 N N . ASN A 1 105 ? 15.001 -8.188 0.771 1.00 68.69 105 ASN A N 1
ATOM 876 C CA . ASN A 1 105 ? 15.155 -9.653 0.717 1.00 68.69 105 ASN A CA 1
ATOM 877 C C . ASN A 1 105 ? 14.097 -10.526 1.423 1.00 68.69 105 ASN A C 1
ATOM 879 O O . ASN A 1 105 ? 14.431 -11.541 2.029 1.00 68.69 105 ASN A O 1
ATOM 883 N N . SER A 1 106 ? 12.806 -10.194 1.307 1.00 85.50 106 SER A N 1
ATOM 884 C CA . SER A 1 106 ? 11.732 -11.171 1.564 1.00 85.50 106 SER A CA 1
ATOM 885 C C . SER A 1 106 ? 10.438 -10.820 0.825 1.00 85.50 106 SER A C 1
ATOM 887 O O . SER A 1 106 ? 10.044 -9.653 0.776 1.00 85.50 106 SER A O 1
ATOM 889 N N . GLU A 1 107 ? 9.731 -11.833 0.316 1.00 90.25 107 GLU A N 1
ATOM 890 C CA . GLU A 1 107 ? 8.354 -11.698 -0.186 1.00 90.25 107 GLU A CA 1
ATOM 891 C C . GLU A 1 107 ? 7.431 -11.087 0.880 1.00 90.25 107 GLU A C 1
ATOM 893 O O . GLU A 1 107 ? 6.563 -10.262 0.582 1.00 90.25 107 GLU A O 1
ATOM 898 N N . GLU A 1 108 ? 7.653 -11.432 2.149 1.00 92.00 108 GLU A N 1
ATOM 899 C CA . GLU A 1 108 ? 6.888 -10.872 3.256 1.00 92.00 108 GLU A CA 1
ATOM 900 C C . GLU A 1 108 ? 7.111 -9.361 3.384 1.00 92.00 108 GLU A C 1
ATOM 902 O O . GLU A 1 108 ? 6.151 -8.611 3.573 1.00 92.00 108 GLU A O 1
ATOM 907 N N . ASN A 1 109 ? 8.351 -8.896 3.215 1.00 91.62 109 ASN A N 1
ATOM 908 C CA . ASN A 1 109 ? 8.676 -7.471 3.263 1.00 91.62 109 ASN A CA 1
ATOM 909 C C . ASN A 1 109 ? 8.020 -6.716 2.108 1.00 91.62 109 ASN A C 1
ATOM 911 O O . ASN A 1 109 ? 7.452 -5.644 2.335 1.00 91.62 109 ASN A O 1
ATOM 915 N N . TYR A 1 110 ? 8.016 -7.313 0.912 1.00 94.19 110 TYR A N 1
ATOM 916 C CA . TYR A 1 110 ? 7.292 -6.791 -0.243 1.00 94.19 110 TYR A CA 1
ATOM 917 C C . TYR A 1 110 ? 5.804 -6.625 0.070 1.00 94.19 110 TYR A C 1
ATOM 919 O O . TYR A 1 110 ? 5.265 -5.518 0.019 1.00 94.19 110 TYR A O 1
ATOM 927 N N . ARG A 1 111 ? 5.141 -7.705 0.500 1.00 94.25 111 ARG A N 1
ATOM 928 C CA . ARG A 1 111 ? 3.717 -7.691 0.862 1.00 94.25 111 ARG A CA 1
ATOM 929 C C . ARG A 1 111 ? 3.415 -6.671 1.959 1.00 94.25 111 ARG A C 1
ATOM 931 O O . ARG A 1 111 ? 2.419 -5.952 1.879 1.00 94.25 111 ARG A O 1
ATOM 938 N N . ASN A 1 112 ? 4.279 -6.571 2.965 1.00 93.31 112 ASN A N 1
ATOM 939 C CA . ASN A 1 112 ? 4.135 -5.611 4.052 1.00 93.31 112 ASN A CA 1
ATOM 940 C C . ASN A 1 112 ? 4.264 -4.163 3.560 1.00 93.31 112 ASN A C 1
ATOM 942 O O . ASN A 1 112 ? 3.499 -3.312 4.014 1.00 93.31 112 ASN A O 1
ATOM 946 N N . ALA A 1 113 ? 5.164 -3.874 2.616 1.00 93.69 113 ALA A N 1
ATOM 947 C CA . ALA A 1 113 ? 5.250 -2.560 1.981 1.00 93.69 113 ALA A CA 1
ATOM 948 C C . ALA A 1 113 ? 3.960 -2.221 1.219 1.00 93.69 113 ALA A C 1
ATOM 950 O O . ALA A 1 113 ? 3.375 -1.162 1.448 1.00 93.69 113 ALA A O 1
ATOM 951 N N . ILE A 1 114 ? 3.439 -3.146 0.406 1.00 95.56 114 ILE A N 1
ATOM 952 C CA . ILE A 1 114 ? 2.179 -2.937 -0.327 1.00 95.56 114 ILE A CA 1
ATOM 953 C C . ILE A 1 114 ? 1.014 -2.669 0.635 1.00 95.56 114 ILE A C 1
ATOM 955 O O . ILE A 1 114 ? 0.269 -1.706 0.444 1.00 95.56 114 ILE A O 1
ATOM 959 N N . ASN A 1 115 ? 0.904 -3.443 1.719 1.00 93.88 115 ASN A N 1
ATOM 960 C CA . ASN A 1 115 ? -0.127 -3.261 2.746 1.00 93.88 115 ASN A CA 1
ATOM 961 C C . ASN A 1 115 ? -0.028 -1.908 3.472 1.00 93.88 115 ASN A C 1
ATOM 963 O O . ASN A 1 115 ? -1.050 -1.370 3.902 1.00 93.88 115 ASN A O 1
ATOM 967 N N . ARG A 1 116 ? 1.179 -1.340 3.616 1.00 91.62 116 ARG A N 1
ATOM 968 C CA . ARG A 1 116 ? 1.379 0.005 4.183 1.00 91.62 116 ARG A CA 1
ATOM 969 C C . ARG A 1 116 ? 0.969 1.108 3.209 1.00 91.62 116 ARG A C 1
ATOM 971 O O . ARG A 1 116 ? 0.344 2.076 3.635 1.00 91.62 116 ARG A O 1
ATOM 978 N N . ILE A 1 117 ? 1.289 0.958 1.923 1.00 93.62 117 ILE A N 1
ATOM 979 C CA . ILE A 1 117 ? 1.053 1.987 0.899 1.00 93.62 117 ILE A CA 1
ATOM 980 C C . ILE A 1 117 ? -0.417 2.008 0.443 1.00 93.62 117 ILE A C 1
ATOM 982 O O . ILE A 1 117 ? -1.008 3.076 0.286 1.00 93.62 117 ILE A O 1
ATOM 986 N N . GLN A 1 118 ? -1.049 0.844 0.263 1.00 94.19 118 GLN A N 1
ATOM 987 C CA . GLN A 1 118 ? -2.426 0.714 -0.232 1.00 94.19 118 GLN A CA 1
ATOM 988 C C . GLN A 1 118 ? -3.464 1.625 0.472 1.00 94.19 118 GLN A C 1
ATOM 990 O O . GLN A 1 118 ? -4.252 2.275 -0.229 1.00 94.19 118 GLN A O 1
ATOM 995 N N . PRO A 1 119 ? -3.521 1.727 1.819 1.00 92.19 119 PRO A N 1
ATOM 996 C CA . PRO A 1 119 ? -4.498 2.584 2.499 1.00 92.19 119 PRO A CA 1
ATOM 997 C C . PRO A 1 119 ? -4.248 4.090 2.313 1.00 92.19 119 PRO A C 1
ATOM 999 O O . PRO A 1 119 ? -5.123 4.895 2.651 1.00 92.19 119 PRO A O 1
ATOM 1002 N N . LEU A 1 120 ? -3.089 4.489 1.780 1.00 91.81 120 LEU A N 1
ATOM 1003 C CA . LEU A 1 120 ? -2.731 5.894 1.567 1.00 91.81 120 LEU A CA 1
ATOM 1004 C C . LEU A 1 120 ? -3.435 6.487 0.343 1.00 91.81 120 LEU A C 1
ATOM 1006 O O . LEU A 1 120 ? -3.688 7.691 0.301 1.00 91.81 120 LEU A O 1
ATOM 1010 N N . PHE A 1 121 ? -3.848 5.651 -0.611 1.00 89.75 121 PHE A N 1
ATOM 1011 C CA . PHE A 1 121 ? -4.690 6.080 -1.722 1.00 89.75 121 PHE A CA 1
ATOM 1012 C C . PHE A 1 121 ? -6.130 6.337 -1.259 1.00 89.75 121 PHE A C 1
ATOM 1014 O O . PHE A 1 121 ? -6.701 5.580 -0.473 1.00 89.75 121 PHE A O 1
ATOM 1021 N N . THR A 1 122 ? -6.748 7.405 -1.764 1.00 86.56 122 THR A N 1
ATOM 1022 C CA . THR A 1 122 ? -8.145 7.748 -1.438 1.00 86.56 122 THR A CA 1
ATOM 1023 C C . THR A 1 122 ? -9.128 7.171 -2.460 1.00 86.56 122 THR A C 1
ATOM 1025 O O . THR A 1 122 ? -10.155 6.626 -2.069 1.00 86.56 122 THR A O 1
ATOM 1028 N N . SER A 1 123 ? -8.800 7.240 -3.756 1.00 91.62 123 SER A N 1
ATOM 1029 C CA . SER A 1 123 ? -9.642 6.704 -4.836 1.00 91.62 123 SER A CA 1
ATOM 1030 C C . SER A 1 123 ? -9.556 5.176 -4.914 1.00 91.62 123 SER A C 1
ATOM 1032 O O . SER A 1 123 ? -8.468 4.610 -4.795 1.00 91.62 123 SER A O 1
ATOM 1034 N N . LYS A 1 124 ? -10.704 4.523 -5.136 1.00 92.62 124 LYS A N 1
ATOM 1035 C CA . LYS A 1 124 ? -10.796 3.074 -5.354 1.00 92.62 124 LYS A CA 1
ATOM 1036 C C . LYS A 1 124 ? -10.021 2.657 -6.607 1.00 92.62 124 LYS A C 1
ATOM 1038 O O . LYS A 1 124 ? -9.175 1.775 -6.509 1.00 92.62 124 LYS A O 1
ATOM 1043 N N . ASP A 1 125 ? -10.209 3.367 -7.714 1.00 91.62 125 ASP A N 1
ATOM 1044 C CA . ASP A 1 125 ? -9.541 3.074 -8.987 1.00 91.62 125 ASP A CA 1
ATOM 1045 C C . ASP A 1 125 ? -8.016 3.158 -8.848 1.00 91.62 125 ASP A C 1
ATOM 1047 O O . ASP A 1 125 ? -7.283 2.302 -9.333 1.00 91.62 125 ASP A O 1
ATOM 1051 N N . MET A 1 126 ? -7.518 4.147 -8.094 1.00 90.31 126 MET A N 1
ATOM 1052 C CA . MET A 1 126 ? -6.080 4.284 -7.834 1.00 90.31 126 MET A CA 1
ATOM 1053 C C . MET A 1 126 ? -5.532 3.166 -6.944 1.00 90.31 126 MET A C 1
ATOM 1055 O O . MET A 1 126 ? -4.383 2.770 -7.121 1.00 90.31 126 MET A O 1
ATOM 1059 N N . LYS A 1 127 ? -6.326 2.651 -5.993 1.00 93.94 127 LYS A N 1
ATOM 1060 C CA . LYS A 1 127 ? -5.938 1.481 -5.186 1.00 93.94 127 LYS A CA 1
ATOM 1061 C C . LYS A 1 127 ? -5.839 0.233 -6.047 1.00 93.94 127 LYS A C 1
ATOM 1063 O O . LYS A 1 127 ? -4.881 -0.516 -5.906 1.00 93.94 127 LYS A O 1
ATOM 1068 N N . GLU A 1 128 ? -6.824 0.007 -6.907 1.00 94.31 128 GLU A N 1
ATOM 1069 C CA . GLU A 1 128 ? -6.843 -1.144 -7.811 1.00 94.31 128 GLU A CA 1
ATOM 1070 C C . GLU A 1 128 ? -5.675 -1.075 -8.795 1.00 94.31 128 GLU A C 1
ATOM 1072 O O . GLU A 1 128 ? -4.919 -2.037 -8.909 1.00 94.31 128 GLU A O 1
ATOM 1077 N N . PHE A 1 129 ? -5.447 0.093 -9.401 1.00 93.56 129 PHE A N 1
ATOM 1078 C CA . PHE A 1 129 ? -4.297 0.334 -10.269 1.00 93.56 129 PHE A CA 1
ATOM 1079 C C . PHE A 1 129 ? -2.967 0.094 -9.544 1.00 93.56 129 PHE A C 1
ATOM 1081 O O . PHE A 1 129 ? -2.105 -0.620 -10.050 1.00 93.56 129 PHE A O 1
ATOM 1088 N N . PHE A 1 130 ? -2.810 0.628 -8.328 1.00 95.56 130 PHE A N 1
ATOM 1089 C CA . PHE A 1 130 ? -1.629 0.383 -7.500 1.00 95.56 130 PHE A CA 1
ATOM 1090 C C . PHE A 1 130 ? -1.397 -1.113 -7.256 1.00 95.56 130 PHE A C 1
ATOM 1092 O O . PHE A 1 130 ? -0.269 -1.580 -7.393 1.00 95.56 130 PHE A O 1
ATOM 1099 N N . LEU A 1 131 ? -2.447 -1.873 -6.931 1.00 96.12 131 LEU A N 1
ATOM 1100 C CA . LEU A 1 131 ? -2.326 -3.312 -6.704 1.00 96.12 131 LEU A CA 1
ATOM 1101 C C . LEU A 1 131 ? -1.913 -4.066 -7.970 1.00 96.12 131 LEU A C 1
ATOM 1103 O O . LEU A 1 131 ? -1.055 -4.943 -7.884 1.00 96.12 131 LEU A O 1
ATOM 1107 N N . ILE A 1 132 ? -2.487 -3.718 -9.124 1.00 94.56 132 ILE A N 1
ATOM 1108 C CA . ILE A 1 132 ? -2.113 -4.303 -10.420 1.00 94.56 132 ILE A CA 1
ATOM 1109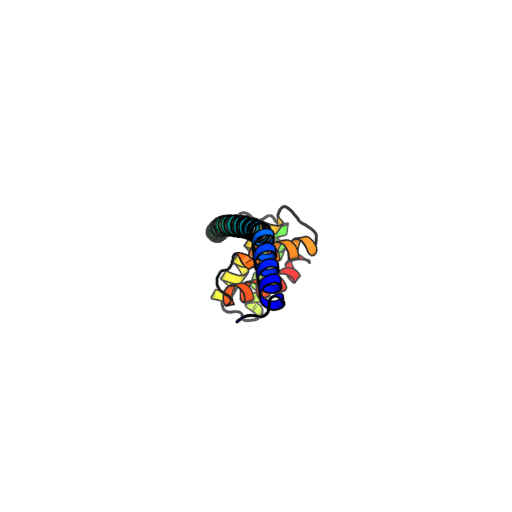 C C . ILE A 1 132 ? -0.625 -4.067 -10.681 1.00 94.56 132 ILE A C 1
ATOM 1111 O O . ILE A 1 132 ? 0.121 -5.027 -10.863 1.00 94.56 132 ILE A O 1
ATOM 1115 N N . VAL A 1 133 ? -0.183 -2.811 -10.590 1.00 95.38 133 VAL A N 1
ATOM 1116 C CA . VAL A 1 133 ? 1.220 -2.437 -10.803 1.00 95.38 133 VAL A CA 1
ATOM 1117 C C . VAL A 1 133 ? 2.142 -3.120 -9.799 1.00 95.38 133 VAL A C 1
ATOM 1119 O O . VAL A 1 133 ? 3.206 -3.588 -10.179 1.00 95.38 133 VAL A O 1
ATOM 1122 N N . SER A 1 134 ? 1.752 -3.217 -8.525 1.00 96.31 134 SER A N 1
ATOM 1123 C CA . SER A 1 134 ? 2.578 -3.885 -7.514 1.00 96.31 134 SER A CA 1
ATOM 1124 C C . SER A 1 134 ? 2.759 -5.378 -7.803 1.00 96.31 134 SER A C 1
ATOM 1126 O O . SER A 1 134 ? 3.858 -5.900 -7.683 1.00 96.31 134 SER A O 1
ATOM 1128 N N . ARG A 1 135 ? 1.708 -6.077 -8.247 1.00 95.38 135 ARG A N 1
ATOM 1129 C CA . ARG A 1 135 ? 1.814 -7.496 -8.615 1.00 95.38 135 ARG A CA 1
ATOM 1130 C C . ARG A 1 135 ? 2.686 -7.691 -9.843 1.00 95.38 135 ARG A C 1
ATOM 1132 O O . ARG A 1 135 ? 3.519 -8.584 -9.852 1.00 95.38 135 ARG A O 1
ATOM 1139 N N . GLU A 1 136 ? 2.511 -6.844 -10.851 1.00 94.38 136 GLU A N 1
ATOM 1140 C CA . GLU A 1 136 ? 3.323 -6.899 -12.062 1.00 94.38 136 GLU A CA 1
ATOM 1141 C C . GLU A 1 136 ? 4.798 -6.609 -11.753 1.00 94.38 136 GLU A C 1
ATOM 1143 O O . GLU A 1 136 ? 5.675 -7.390 -12.113 1.00 94.38 136 GLU A O 1
ATOM 1148 N N . PHE A 1 137 ? 5.071 -5.533 -11.010 1.00 95.81 137 PHE A N 1
ATOM 1149 C CA . PHE A 1 137 ? 6.424 -5.116 -10.650 1.00 95.81 137 PHE A CA 1
ATOM 1150 C C . PHE A 1 137 ? 7.148 -6.130 -9.753 1.00 95.81 137 PHE A C 1
ATOM 1152 O O . PHE A 1 137 ? 8.369 -6.250 -9.839 1.00 95.81 137 PHE A O 1
ATOM 1159 N N . TYR A 1 138 ? 6.424 -6.887 -8.921 1.00 95.06 138 TYR A N 1
ATOM 1160 C CA . TYR A 1 138 ? 7.007 -7.930 -8.073 1.00 95.06 138 TYR A CA 1
ATOM 1161 C C . TYR A 1 138 ? 7.847 -8.937 -8.869 1.00 95.06 138 TYR A C 1
ATOM 1163 O O . TYR A 1 138 ? 8.922 -9.307 -8.410 1.00 95.06 138 TYR A O 1
ATOM 1171 N N . HIS A 1 139 ? 7.414 -9.320 -10.075 1.00 93.38 139 HIS A N 1
ATOM 1172 C CA . HIS A 1 139 ? 8.163 -10.249 -10.927 1.00 93.38 139 HIS A CA 1
ATOM 1173 C C . HIS A 1 139 ? 9.542 -9.715 -11.325 1.00 93.38 139 HIS A C 1
ATOM 1175 O O . HIS A 1 139 ? 10.485 -10.485 -11.438 1.00 93.38 139 HIS A O 1
ATOM 1181 N N . PHE A 1 140 ? 9.670 -8.400 -11.498 1.00 93.44 140 PHE A N 1
ATOM 1182 C CA . PHE A 1 140 ? 10.946 -7.756 -11.812 1.00 93.44 140 PHE A CA 1
ATOM 1183 C C . PHE A 1 140 ? 11.789 -7.571 -10.558 1.00 93.44 140 PHE A C 1
ATOM 1185 O O . PHE A 1 140 ? 13.000 -7.725 -10.603 1.00 93.44 140 PHE A O 1
ATOM 1192 N N . TRP A 1 141 ? 11.155 -7.231 -9.437 1.00 92.44 141 TRP A N 1
ATOM 1193 C CA . TRP A 1 141 ? 11.849 -7.034 -8.170 1.00 92.44 141 TRP A CA 1
ATOM 1194 C C . TRP A 1 141 ? 12.413 -8.337 -7.587 1.00 92.44 141 TRP A C 1
ATOM 1196 O O . TRP A 1 141 ? 13.498 -8.319 -7.016 1.00 92.44 141 TRP A O 1
ATOM 1206 N N . ALA A 1 142 ? 11.684 -9.449 -7.711 1.00 89.69 142 ALA A N 1
ATOM 1207 C CA . ALA A 1 142 ? 12.080 -10.735 -7.141 1.00 89.69 142 ALA A CA 1
ATOM 1208 C C . ALA A 1 142 ? 13.225 -11.425 -7.909 1.00 89.69 142 ALA A C 1
ATOM 1210 O O . ALA A 1 142 ? 13.963 -12.187 -7.285 1.00 89.69 142 ALA A O 1
ATOM 1211 N N . GLY A 1 143 ? 13.391 -11.121 -9.206 1.00 75.31 143 GLY A N 1
ATOM 1212 C CA . GLY A 1 143 ? 14.401 -11.730 -10.081 1.00 75.31 143 GLY A CA 1
ATOM 1213 C C . GLY A 1 143 ? 13.931 -13.024 -10.728 1.00 75.31 143 GLY A C 1
ATOM 1214 O O . GLY A 1 143 ? 13.839 -14.044 -10.012 1.00 75.31 143 GLY A O 1
#

Foldseek 3Di:
DDDVVVVVVVVVVVVVCVVCVVVVVVVVVVVVVVVVVVVVVLVVLLVVVVVCLVCLVVDDDDPLLVQLLVVLLVVCVVVPDDPVLSVVLSSLSSQLRVQCVVPPDDPVSLVVSLVSVLVSDDDPVVSVSSVVSSVSSVVSNVD

Secondary structure (DSSP, 8-state):
---HHHHHHHHHHHHHHHHHHHHHHHHHHHHHHHHHHHHHHHHHHHHHHHHHHHHTTT----HHHHHHHHHHHHHHHHTT--HHHHHHHHHHHHHHHHHHTTS-S-HHHHHHHHHHHGGG--SHHHHHHHHHHHHHHHHHHH-